Protein AF-A0A6L5X6P2-F1 (afdb_monomer_lite)

Structure (mmCIF, N/CA/C/O backbone):
data_AF-A0A6L5X6P2-F1
#
_entry.id   AF-A0A6L5X6P2-F1
#
loop_
_atom_site.group_PDB
_atom_site.id
_atom_site.type_symbol
_atom_site.label_atom_id
_atom_site.label_alt_id
_atom_site.label_comp_id
_atom_site.label_asym_id
_atom_site.label_entity_id
_atom_site.label_seq_id
_atom_site.pdbx_PDB_ins_code
_atom_site.Cartn_x
_atom_site.Cartn_y
_atom_site.Cartn_z
_atom_site.occupancy
_atom_site.B_iso_or_equiv
_atom_site.auth_seq_id
_atom_site.auth_comp_id
_atom_site.auth_asym_id
_atom_site.auth_atom_id
_atom_site.pdbx_PDB_model_num
ATOM 1 N N . MET A 1 1 ? -5.718 15.709 -9.266 1.00 40.75 1 MET A N 1
ATOM 2 C CA . MET A 1 1 ? -6.057 15.711 -7.828 1.00 40.75 1 MET A CA 1
ATOM 3 C C . MET A 1 1 ? -7.565 15.500 -7.719 1.00 40.75 1 MET A C 1
ATOM 5 O O . MET A 1 1 ? -8.268 16.476 -7.553 1.00 40.75 1 MET A O 1
ATOM 9 N N . LEU A 1 2 ? -8.085 14.293 -8.010 1.00 36.75 2 LEU A N 1
ATOM 10 C CA . LEU A 1 2 ? -9.517 14.155 -8.355 1.00 36.75 2 LEU A CA 1
ATOM 11 C C . LEU A 1 2 ? -10.307 12.968 -7.771 1.00 36.75 2 LEU A C 1
ATOM 13 O O . LEU A 1 2 ? -11.489 12.902 -8.065 1.00 36.75 2 LEU A O 1
ATOM 17 N N . CYS A 1 3 ? -9.769 12.041 -6.964 1.00 41.69 3 CYS A N 1
ATOM 18 C CA . CYS A 1 3 ? -10.590 10.871 -6.561 1.00 41.69 3 CYS A CA 1
ATOM 19 C C . CYS A 1 3 ? -10.399 10.334 -5.130 1.00 41.69 3 CYS A C 1
ATOM 21 O O . CYS A 1 3 ? -10.786 9.202 -4.874 1.00 41.69 3 CYS A O 1
ATOM 23 N N . LEU A 1 4 ? -9.837 11.102 -4.191 1.00 51.84 4 LEU A N 1
ATOM 24 C CA . LEU A 1 4 ? -9.736 10.675 -2.780 1.00 51.84 4 LEU A CA 1
ATOM 25 C C . LEU A 1 4 ? -10.561 11.549 -1.821 1.00 51.84 4 LEU A C 1
ATOM 27 O O . LEU A 1 4 ? -10.319 11.533 -0.625 1.00 51.84 4 LEU A O 1
ATOM 31 N N . GLU A 1 5 ? -11.557 12.278 -2.331 1.00 52.66 5 GLU A N 1
ATOM 32 C CA . GLU A 1 5 ? -12.613 12.901 -1.506 1.00 52.66 5 GLU A CA 1
ATOM 33 C C . GLU A 1 5 ? -13.723 11.901 -1.132 1.00 52.66 5 GLU A C 1
ATOM 35 O O . GLU A 1 5 ? -14.801 12.278 -0.687 1.00 52.66 5 GLU A O 1
ATOM 40 N N . ALA A 1 6 ? -13.484 10.602 -1.322 1.00 57.91 6 ALA A N 1
ATOM 41 C CA . ALA A 1 6 ? -14.253 9.601 -0.609 1.00 57.91 6 ALA A CA 1
ATOM 42 C C . ALA A 1 6 ? -13.796 9.683 0.851 1.00 57.91 6 ALA A C 1
ATOM 44 O O . ALA A 1 6 ? -12.661 9.305 1.143 1.00 57.91 6 ALA A O 1
ATOM 45 N N . ASP A 1 7 ? -14.654 10.191 1.738 1.00 66.81 7 ASP A N 1
ATOM 46 C CA . ASP A 1 7 ? -14.457 10.249 3.196 1.00 66.81 7 ASP A CA 1
ATOM 47 C C . ASP A 1 7 ? -14.481 8.828 3.801 1.00 66.81 7 ASP A C 1
ATOM 49 O O . ASP A 1 7 ? -15.298 8.460 4.641 1.00 66.81 7 ASP A O 1
ATOM 53 N N . CYS A 1 8 ? -13.623 7.962 3.265 1.00 72.69 8 CYS A N 1
ATOM 54 C CA . CYS A 1 8 ? -13.472 6.576 3.634 1.00 72.69 8 CYS A CA 1
ATOM 55 C C . CYS A 1 8 ? -12.128 6.445 4.350 1.00 72.69 8 CYS A C 1
ATOM 57 O O . CYS A 1 8 ? -11.075 6.496 3.705 1.00 72.69 8 CYS A O 1
ATOM 59 N N . PRO A 1 9 ? -12.130 6.239 5.678 1.00 80.56 9 PRO A N 1
ATOM 60 C CA . PRO A 1 9 ? -10.900 6.141 6.456 1.00 80.56 9 PRO A CA 1
ATOM 61 C C . PRO A 1 9 ? -10.111 4.855 6.165 1.00 80.56 9 PRO A C 1
ATOM 63 O O . PRO A 1 9 ? -9.016 4.684 6.702 1.00 80.56 9 PRO A O 1
ATOM 66 N N . TYR A 1 10 ? -10.658 3.956 5.342 1.00 83.69 10 TYR A N 1
ATOM 67 C CA . TYR A 1 10 ? -10.103 2.654 5.007 1.00 83.69 10 TYR A CA 1
ATOM 68 C C . TYR A 1 10 ? -9.927 2.496 3.495 1.00 83.69 10 TYR A C 1
ATOM 70 O O . TYR A 1 10 ? -10.860 2.727 2.724 1.00 83.69 10 TYR A O 1
ATOM 78 N N . GLN A 1 11 ? -8.751 2.036 3.071 1.00 85.38 11 GLN A N 1
ATOM 79 C CA . GLN A 1 11 ? -8.472 1.733 1.668 1.00 85.38 11 GLN A CA 1
ATOM 80 C C . GLN A 1 11 ? -7.718 0.418 1.527 1.00 85.38 11 GLN A C 1
ATOM 82 O O . GLN A 1 11 ? -6.836 0.105 2.329 1.00 85.38 11 GLN A O 1
ATOM 87 N N . ASN A 1 12 ? -8.024 -0.320 0.464 1.00 88.81 12 ASN A N 1
ATOM 88 C CA . ASN A 1 12 ? -7.178 -1.419 0.024 1.00 88.81 12 ASN A CA 1
ATOM 89 C C . ASN A 1 12 ? -6.141 -0.888 -0.956 1.00 88.81 12 ASN A C 1
ATOM 91 O O . ASN A 1 12 ? -6.453 -0.035 -1.789 1.00 88.81 12 ASN A O 1
ATOM 95 N N . ALA A 1 13 ? -4.936 -1.433 -0.886 1.00 89.88 13 ALA A N 1
ATOM 96 C CA . ALA A 1 13 ? -3.873 -1.162 -1.828 1.00 89.88 13 ALA A CA 1
ATOM 97 C C . ALA A 1 13 ? -3.258 -2.464 -2.337 1.00 89.88 13 ALA A C 1
ATOM 99 O O . ALA A 1 13 ? -3.069 -3.422 -1.582 1.00 89.88 13 ALA A O 1
ATOM 100 N N . ASP A 1 14 ? -2.960 -2.475 -3.627 1.00 90.81 14 ASP A N 1
ATOM 101 C CA . ASP A 1 14 ? -2.197 -3.525 -4.287 1.00 90.81 14 ASP A CA 1
ATOM 102 C C . ASP A 1 14 ? -1.302 -2.896 -5.353 1.00 90.81 14 ASP A C 1
ATOM 104 O O . ASP A 1 14 ? -1.627 -1.851 -5.934 1.00 90.81 14 ASP A O 1
ATOM 108 N N . GLU A 1 15 ? -0.182 -3.545 -5.636 1.00 89.06 15 GLU A N 1
ATOM 109 C CA . GLU A 1 15 ? 0.732 -3.128 -6.679 1.00 89.06 15 GLU A CA 1
ATOM 110 C C . GLU A 1 15 ? 1.101 -4.284 -7.597 1.00 89.06 15 GLU A C 1
ATOM 112 O O . GLU A 1 15 ? 1.424 -5.403 -7.195 1.00 89.06 15 GLU A O 1
ATOM 117 N N . THR A 1 16 ? 1.108 -3.987 -8.889 1.00 89.75 16 THR A N 1
ATOM 118 C CA . THR A 1 16 ? 1.553 -4.929 -9.909 1.00 89.75 16 THR A CA 1
ATOM 119 C C . THR A 1 16 ? 2.502 -4.236 -10.863 1.00 89.75 16 THR A C 1
ATOM 121 O O . THR A 1 16 ? 2.426 -3.025 -11.068 1.00 89.75 16 THR A O 1
ATOM 124 N N . PHE A 1 17 ? 3.432 -4.987 -11.446 1.00 90.56 17 PHE A N 1
ATOM 125 C CA . PHE A 1 17 ? 4.349 -4.430 -12.429 1.00 90.56 17 PHE A CA 1
ATOM 126 C C . PHE A 1 17 ? 3.940 -4.831 -13.840 1.00 90.56 17 PHE A C 1
ATOM 128 O O . PHE A 1 17 ? 3.554 -5.967 -14.108 1.00 90.56 17 PHE A O 1
ATOM 135 N N . LEU A 1 18 ? 4.122 -3.901 -14.766 1.00 88.81 18 LEU A N 1
ATOM 136 C CA . LEU A 1 18 ? 4.014 -4.129 -16.197 1.00 88.81 18 LEU A CA 1
ATOM 137 C C . LEU A 1 18 ? 5.310 -3.705 -16.889 1.00 88.81 18 LEU A C 1
ATOM 139 O O . LEU A 1 18 ? 6.124 -2.952 -16.349 1.00 88.81 18 LEU A O 1
ATOM 143 N N . ARG A 1 19 ? 5.548 -4.249 -18.081 1.00 87.44 19 ARG A N 1
ATOM 144 C CA . ARG A 1 19 ? 6.691 -3.871 -18.916 1.00 87.44 19 ARG A CA 1
ATOM 145 C C . ARG A 1 19 ? 6.199 -2.906 -19.980 1.00 87.44 19 ARG A C 1
ATOM 147 O O . ARG A 1 19 ? 5.400 -3.300 -20.823 1.00 87.44 19 ARG A O 1
ATOM 154 N N . VAL A 1 20 ? 6.680 -1.668 -19.937 1.00 83.31 20 VAL A N 1
ATOM 155 C CA . VAL A 1 20 ? 6.287 -0.636 -20.905 1.00 83.31 20 VAL A CA 1
ATOM 156 C C . VAL A 1 20 ? 7.237 -0.656 -22.095 1.00 83.31 20 VAL A C 1
ATOM 158 O O . VAL A 1 20 ? 8.455 -0.803 -21.946 1.00 83.31 20 VAL A O 1
ATOM 161 N N . VAL A 1 21 ? 6.676 -0.495 -23.289 1.00 84.31 21 VAL A N 1
ATOM 162 C CA . VAL A 1 21 ? 7.418 -0.262 -24.529 1.00 84.31 21 VAL A CA 1
ATOM 163 C C . VAL A 1 21 ? 7.074 1.143 -25.011 1.00 84.31 21 VAL A C 1
ATOM 165 O O . VAL A 1 21 ? 5.900 1.471 -25.120 1.00 84.31 21 VAL A O 1
ATOM 168 N N . GLY A 1 22 ? 8.088 1.959 -25.306 1.00 71.19 22 GLY A N 1
ATOM 169 C CA . GLY A 1 22 ? 7.885 3.262 -25.949 1.00 71.19 22 GLY A CA 1
ATOM 170 C C . GLY A 1 22 ? 7.635 4.446 -25.015 1.00 71.19 22 GLY A C 1
ATOM 171 O O . GLY A 1 22 ? 7.169 5.474 -25.487 1.00 71.19 22 GLY A O 1
ATOM 172 N N . GLU A 1 23 ? 7.953 4.341 -23.721 1.00 76.56 23 GLU A N 1
ATOM 173 C CA . GLU A 1 23 ? 7.923 5.518 -22.849 1.00 76.56 23 GLU A CA 1
ATOM 174 C C . GLU A 1 23 ? 9.124 6.429 -23.126 1.00 76.56 23 GLU A C 1
ATOM 176 O O . GLU A 1 23 ? 10.272 5.975 -23.182 1.00 76.56 23 GLU A O 1
ATOM 181 N N . GLU A 1 24 ? 8.844 7.713 -23.336 1.00 69.56 24 GLU A N 1
ATOM 182 C CA . GLU A 1 24 ? 9.825 8.712 -23.747 1.00 69.56 24 GLU A CA 1
ATOM 183 C C . GLU A 1 24 ? 10.954 8.823 -22.705 1.00 69.56 24 GLU A C 1
ATOM 185 O O . GLU A 1 24 ? 10.718 9.002 -21.512 1.00 69.56 24 GLU A O 1
ATOM 190 N N . GLY A 1 25 ? 12.204 8.633 -23.138 1.00 68.75 25 GLY A N 1
ATOM 191 C CA . GLY A 1 25 ? 13.371 8.633 -22.244 1.00 68.75 25 GLY A CA 1
ATOM 192 C C . GLY A 1 25 ? 13.634 7.327 -21.474 1.00 68.75 25 GLY A C 1
ATOM 193 O O . GLY A 1 25 ? 14.596 7.265 -20.706 1.00 68.75 25 GLY A O 1
ATOM 194 N N . SER A 1 26 ? 12.855 6.259 -21.692 1.00 69.19 26 SER A N 1
ATOM 195 C CA . SER A 1 26 ? 13.055 4.950 -21.049 1.00 69.19 26 SER A CA 1
ATOM 196 C C . SER A 1 26 ? 13.458 3.853 -22.040 1.00 69.19 26 SER A C 1
ATOM 198 O O . SER A 1 26 ? 13.036 3.818 -23.194 1.00 69.19 26 SER A O 1
ATOM 200 N N . ARG A 1 27 ? 14.281 2.896 -21.579 1.00 73.25 27 ARG A N 1
ATOM 201 C CA . ARG A 1 27 ? 14.624 1.708 -22.380 1.00 73.25 27 ARG A CA 1
ATOM 202 C C . ARG A 1 27 ? 13.377 0.835 -22.602 1.00 73.25 27 ARG A C 1
ATOM 204 O O . ARG A 1 27 ? 12.627 0.627 -21.644 1.00 73.25 27 ARG A O 1
ATOM 211 N N . PRO A 1 28 ? 13.185 0.259 -23.804 1.00 77.25 28 PRO A N 1
ATOM 212 C CA . PRO A 1 28 ? 12.092 -0.674 -24.065 1.00 77.25 28 PRO A CA 1
ATOM 213 C C . PRO A 1 28 ? 12.083 -1.840 -23.067 1.00 77.25 28 PRO A C 1
ATOM 215 O O . PRO A 1 28 ? 13.126 -2.429 -22.780 1.00 77.25 28 PRO A O 1
ATOM 218 N N . GLY A 1 29 ? 10.909 -2.178 -22.531 1.00 78.38 29 GLY A N 1
ATOM 219 C CA . GLY A 1 29 ? 10.737 -3.295 -21.598 1.00 78.38 29 GLY A CA 1
ATOM 220 C C . GLY A 1 29 ? 11.106 -2.984 -20.144 1.00 78.38 29 GLY A C 1
ATOM 221 O O . GLY A 1 29 ? 11.202 -3.915 -19.332 1.00 78.38 29 GLY A O 1
ATOM 222 N N . ARG A 1 30 ? 11.309 -1.703 -19.800 1.00 84.00 30 ARG A N 1
ATOM 223 C CA . ARG A 1 30 ? 11.484 -1.254 -18.412 1.00 84.00 30 ARG A CA 1
ATOM 224 C C . ARG A 1 30 ? 10.243 -1.602 -17.584 1.00 84.00 30 ARG A C 1
ATOM 226 O O . ARG A 1 30 ? 9.114 -1.518 -18.063 1.00 84.00 30 ARG A O 1
ATOM 233 N N . LYS A 1 31 ? 10.472 -2.010 -16.331 1.00 86.19 31 LYS A N 1
ATOM 234 C CA . LYS A 1 31 ? 9.400 -2.251 -15.362 1.00 86.19 31 LYS A CA 1
ATOM 235 C C . LYS A 1 31 ? 8.819 -0.922 -14.894 1.00 86.19 31 LYS A C 1
ATOM 237 O O . LYS A 1 31 ? 9.570 -0.068 -14.427 1.00 86.19 31 LYS A O 1
ATOM 242 N N . TYR A 1 32 ? 7.506 -0.824 -14.972 1.00 88.69 32 TYR A N 1
ATOM 243 C CA . TYR A 1 32 ? 6.699 0.206 -14.339 1.00 88.69 32 TYR A CA 1
ATOM 244 C C . TYR A 1 32 ? 5.714 -0.466 -13.403 1.00 88.69 32 TYR A C 1
ATOM 246 O O . TYR A 1 32 ? 5.358 -1.628 -13.600 1.00 88.69 32 TYR A O 1
ATOM 254 N N . TYR A 1 33 ? 5.305 0.259 -12.378 1.00 90.12 33 TYR A N 1
ATOM 255 C CA . TYR A 1 33 ? 4.397 -0.231 -11.359 1.00 90.12 33 TYR A CA 1
ATOM 256 C C . TYR A 1 33 ? 3.066 0.482 -11.506 1.00 90.12 33 TYR A C 1
ATOM 258 O O . TYR A 1 33 ? 3.021 1.696 -11.702 1.00 90.12 33 TYR A O 1
ATOM 266 N N . VAL A 1 34 ? 1.992 -0.290 -11.438 1.00 90.56 34 VAL A N 1
ATOM 267 C CA . VAL A 1 34 ? 0.635 0.212 -11.301 1.00 90.56 34 VAL A CA 1
ATOM 268 C C . VAL A 1 34 ? 0.234 -0.007 -9.858 1.00 90.56 34 VAL A C 1
ATOM 270 O O . VAL A 1 34 ? 0.207 -1.138 -9.379 1.00 90.56 34 VAL A O 1
ATOM 273 N N . TRP A 1 35 ? -0.055 1.097 -9.192 1.00 89.31 35 TRP A N 1
ATOM 274 C CA . TRP A 1 35 ? -0.605 1.155 -7.855 1.00 89.31 35 TRP A CA 1
ATOM 275 C C . TRP A 1 35 ? -2.118 1.247 -7.971 1.00 89.31 35 TRP A C 1
ATOM 277 O O . TRP A 1 35 ? -2.637 2.152 -8.633 1.00 89.31 35 TRP A O 1
ATOM 287 N N . VAL A 1 36 ? -2.817 0.312 -7.347 1.00 89.06 36 VAL A N 1
ATOM 288 C CA . VAL A 1 36 ? -4.274 0.276 -7.315 1.00 89.06 36 VAL A CA 1
ATOM 289 C C . VAL A 1 36 ? -4.713 0.540 -5.890 1.00 89.06 36 VAL A C 1
ATOM 291 O O . VAL A 1 36 ? -4.348 -0.195 -4.978 1.00 89.06 36 VAL A O 1
ATOM 294 N N . PHE A 1 37 ? -5.517 1.580 -5.715 1.00 87.00 37 PHE A N 1
ATOM 295 C CA . PHE A 1 37 ? -6.165 1.896 -4.453 1.00 87.00 37 PHE A CA 1
ATOM 296 C C . PHE A 1 37 ? -7.665 1.746 -4.638 1.00 87.00 37 PHE A C 1
A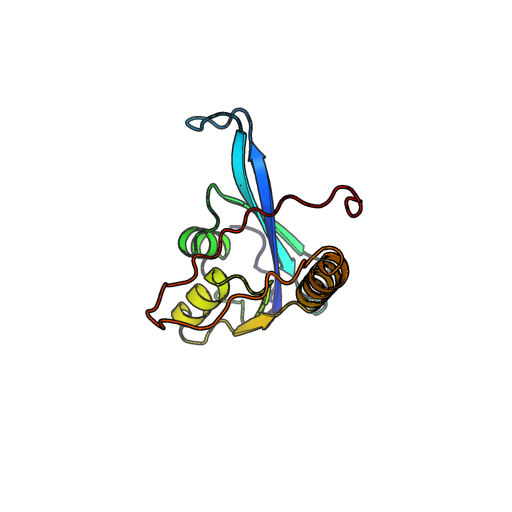TOM 298 O O . PHE A 1 37 ? -8.235 2.377 -5.529 1.00 87.00 37 PHE A O 1
ATOM 305 N N . SER A 1 38 ? -8.314 0.926 -3.820 1.00 86.00 38 SER A N 1
ATOM 306 C CA . SER A 1 38 ? -9.773 0.864 -3.788 1.00 86.00 38 SER A CA 1
ATOM 307 C C . SER A 1 38 ? -10.283 1.443 -2.481 1.00 86.00 38 SER A C 1
ATOM 309 O O . SER A 1 38 ? -9.719 1.190 -1.412 1.00 86.00 38 SER A O 1
ATOM 311 N N . ALA A 1 39 ? -11.387 2.179 -2.557 1.00 80.12 39 ALA A N 1
ATOM 312 C CA . ALA A 1 39 ? -12.144 2.513 -1.364 1.00 80.12 39 ALA A CA 1
ATOM 313 C C . ALA A 1 39 ? -12.595 1.231 -0.645 1.00 80.12 39 ALA A C 1
ATOM 315 O O . ALA A 1 39 ? -12.768 0.175 -1.266 1.00 80.12 39 ALA A O 1
ATOM 316 N N . GLY A 1 40 ? -12.748 1.327 0.674 1.00 73.00 40 GLY A N 1
ATOM 317 C CA . GLY A 1 40 ? -13.298 0.250 1.480 1.00 73.00 40 GLY A CA 1
ATOM 318 C C . GLY A 1 40 ? -14.725 -0.116 1.108 1.00 73.00 40 GLY A C 1
ATOM 319 O O . GLY A 1 40 ? -15.483 0.710 0.613 1.00 73.00 40 GLY A O 1
ATOM 320 N N . GLU A 1 41 ? -15.123 -1.332 1.477 1.00 74.44 41 GLU A N 1
ATOM 321 C CA . GLU A 1 41 ? -16.525 -1.779 1.430 1.00 74.44 41 GLU A CA 1
ATOM 322 C C . GLU A 1 41 ? -17.447 -0.928 2.322 1.00 74.44 41 GLU A C 1
ATOM 324 O O . GLU A 1 41 ? -18.661 -0.951 2.165 1.00 74.44 41 GLU A O 1
ATOM 329 N N . LEU A 1 42 ? -16.859 -0.168 3.253 1.00 75.12 42 LEU A N 1
ATOM 330 C CA . LEU A 1 42 ? -17.551 0.759 4.146 1.00 75.12 42 LEU A CA 1
ATOM 331 C C . LEU A 1 42 ? -17.878 2.109 3.491 1.00 75.12 42 LEU A C 1
ATOM 333 O O . LEU A 1 42 ? -18.495 2.951 4.137 1.00 75.12 42 LEU A O 1
ATOM 337 N N . LEU A 1 43 ? -17.437 2.353 2.252 1.00 79.62 43 LEU A N 1
ATOM 338 C CA . LEU A 1 43 ? -17.820 3.558 1.527 1.00 79.62 43 LEU A CA 1
ATOM 339 C C . LEU A 1 43 ? -19.306 3.484 1.157 1.00 79.62 43 LEU A C 1
ATOM 341 O O . LEU A 1 43 ? -19.728 2.606 0.405 1.00 79.62 43 LEU A O 1
ATOM 345 N N . GLU A 1 44 ? -20.088 4.449 1.632 1.00 76.19 44 GLU A N 1
ATOM 346 C CA . GLU A 1 44 ? -21.459 4.634 1.170 1.00 76.19 44 GLU A CA 1
ATOM 347 C C . GLU A 1 44 ? -21.450 5.194 -0.261 1.00 76.19 44 GLU A C 1
ATOM 349 O O . GLU A 1 44 ? -20.955 6.292 -0.516 1.00 76.19 44 GLU A O 1
ATOM 354 N N . GLY A 1 45 ? -21.990 4.431 -1.214 1.00 78.31 45 GLY A N 1
ATOM 355 C CA . GLY A 1 45 ? -22.134 4.854 -2.607 1.00 78.31 45 GLY A CA 1
ATOM 356 C C . GLY A 1 45 ? -21.382 3.971 -3.597 1.00 78.31 45 GLY A C 1
ATOM 357 O O . GLY A 1 45 ? -21.330 2.749 -3.461 1.00 78.31 45 GLY A O 1
ATOM 358 N N . HIS A 1 46 ? -20.866 4.586 -4.662 1.00 80.31 46 HIS A N 1
ATOM 359 C CA . HIS A 1 46 ? -20.195 3.852 -5.730 1.00 80.31 46 HIS A CA 1
ATOM 360 C C . HIS A 1 46 ? -18.755 3.494 -5.344 1.00 80.31 46 HIS A C 1
ATOM 362 O O . HIS A 1 46 ? -18.033 4.356 -4.839 1.00 80.31 46 HIS A O 1
ATOM 368 N N . PRO A 1 47 ? -18.302 2.258 -5.627 1.00 79.06 47 PRO A N 1
ATOM 369 C CA . PRO A 1 47 ? -16.922 1.875 -5.381 1.00 79.06 47 PRO A CA 1
ATOM 370 C C . PRO A 1 47 ? -15.985 2.737 -6.229 1.00 79.06 47 PRO A C 1
ATOM 372 O O . PRO A 1 47 ? -16.152 2.854 -7.445 1.00 79.06 47 PRO A O 1
ATOM 375 N N . VAL A 1 48 ? -14.979 3.321 -5.581 1.00 81.06 48 VAL A N 1
ATOM 376 C CA . VAL A 1 48 ? -13.946 4.123 -6.241 1.00 81.06 48 VAL A CA 1
ATOM 377 C C . VAL A 1 48 ? -12.665 3.307 -6.316 1.00 81.06 48 VAL A C 1
ATOM 379 O O . VAL A 1 48 ? -12.191 2.787 -5.305 1.00 81.06 48 VAL A O 1
ATOM 382 N N . ILE A 1 49 ? -12.101 3.211 -7.519 1.00 85.06 49 ILE A N 1
ATOM 383 C CA . ILE A 1 49 ? -10.808 2.577 -7.772 1.00 85.06 49 ILE A CA 1
ATOM 384 C C . ILE A 1 49 ? -9.906 3.607 -8.442 1.00 85.06 49 ILE A C 1
ATOM 386 O O . ILE A 1 49 ? -10.240 4.160 -9.489 1.00 85.06 49 ILE A O 1
ATOM 390 N N . VAL A 1 50 ? -8.756 3.857 -7.830 1.00 84.12 50 VAL A N 1
ATOM 391 C CA . VAL A 1 50 ? -7.738 4.775 -8.326 1.00 84.12 50 VAL A CA 1
ATOM 392 C C . VAL A 1 50 ? -6.535 3.961 -8.763 1.00 84.12 50 VAL A C 1
ATOM 394 O O . VAL A 1 50 ? -5.842 3.363 -7.945 1.00 84.12 50 VAL A O 1
ATOM 397 N N . CYS A 1 51 ? -6.271 3.980 -10.064 1.00 86.56 51 CYS A N 1
ATOM 398 C CA . CYS A 1 51 ? -5.078 3.383 -10.644 1.00 86.56 51 CYS A CA 1
ATOM 399 C C . CYS A 1 51 ? -4.071 4.488 -10.949 1.00 86.56 51 CYS A C 1
ATOM 401 O O . CYS A 1 51 ? -4.372 5.430 -11.687 1.00 86.56 51 CYS A O 1
ATOM 403 N N . ARG A 1 52 ? -2.868 4.369 -10.399 1.00 86.56 52 ARG A N 1
ATOM 404 C CA . ARG A 1 52 ? -1.753 5.272 -10.685 1.00 86.56 52 ARG A CA 1
ATOM 405 C C . ARG A 1 52 ? -0.580 4.476 -11.212 1.00 86.56 52 ARG A C 1
ATOM 407 O O . ARG A 1 52 ? -0.347 3.359 -10.771 1.00 86.56 52 ARG A O 1
ATOM 414 N N . TYR A 1 53 ? 0.164 5.048 -12.145 1.00 86.94 53 TYR A N 1
ATOM 415 C CA . TYR A 1 53 ? 1.345 4.409 -12.707 1.00 86.94 53 TYR A CA 1
ATOM 416 C C . TYR A 1 53 ? 2.600 5.172 -12.281 1.00 86.94 53 TYR A C 1
ATOM 418 O O . TYR A 1 53 ? 2.595 6.401 -12.209 1.00 86.94 53 TYR A O 1
ATOM 426 N N . GLY A 1 54 ? 3.670 4.441 -11.978 1.00 85.00 54 GLY A N 1
ATOM 427 C CA . GLY A 1 54 ? 4.929 5.004 -11.508 1.00 85.00 54 GLY A CA 1
ATOM 428 C C . GLY A 1 54 ? 6.145 4.220 -12.010 1.00 85.00 54 GLY A C 1
ATOM 429 O O . GLY A 1 54 ? 6.060 3.013 -12.259 1.00 85.00 54 GLY A O 1
ATOM 430 N N . PRO A 1 55 ? 7.306 4.878 -12.163 1.00 85.25 55 PRO A N 1
ATOM 431 C CA . PRO A 1 55 ? 8.525 4.242 -12.664 1.00 85.25 55 PRO A CA 1
ATOM 432 C C . PRO A 1 55 ? 9.233 3.367 -11.618 1.00 85.25 55 PRO A C 1
ATOM 434 O O . PRO A 1 55 ? 10.196 2.669 -11.952 1.00 85.25 55 PRO A O 1
ATOM 437 N N . SER A 1 56 ? 8.817 3.421 -10.350 1.00 84.50 56 SER A N 1
ATOM 438 C CA . SER A 1 56 ? 9.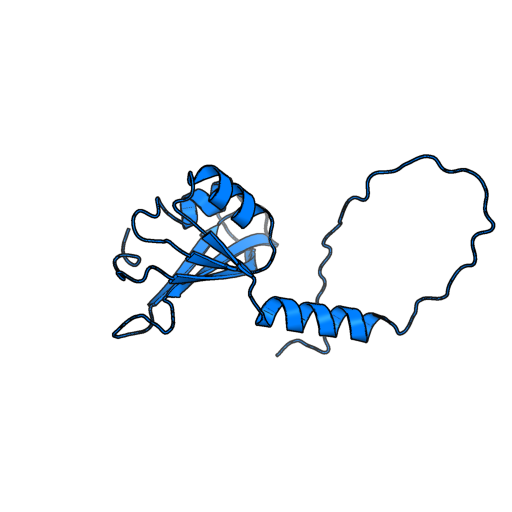457 2.703 -9.250 1.00 84.50 56 SER A CA 1
ATOM 439 C C . SER A 1 56 ? 8.442 2.227 -8.208 1.00 84.50 56 SER A C 1
ATOM 441 O O . SER A 1 56 ? 7.340 2.748 -8.096 1.00 84.50 56 SER A O 1
ATOM 443 N N . ARG A 1 57 ? 8.859 1.228 -7.426 1.00 87.00 57 ARG A N 1
ATOM 444 C CA . ARG A 1 57 ? 8.147 0.722 -6.242 1.00 87.00 57 ARG A CA 1
ATOM 445 C C . ARG A 1 57 ? 8.697 1.307 -4.935 1.00 87.00 57 ARG A C 1
ATOM 447 O O . ARG A 1 57 ? 8.609 0.664 -3.893 1.00 87.00 57 ARG A O 1
ATOM 454 N N . SER A 1 58 ? 9.410 2.435 -4.991 1.00 86.69 58 SER A N 1
ATOM 455 C CA . SER A 1 58 ? 10.069 2.993 -3.804 1.00 86.69 58 SER A CA 1
ATOM 456 C C . SER A 1 58 ? 9.044 3.595 -2.842 1.00 86.69 58 SER A C 1
ATOM 458 O O . SER A 1 58 ? 7.967 4.015 -3.258 1.00 86.69 58 SER A O 1
ATOM 460 N N . ALA A 1 59 ? 9.404 3.689 -1.558 1.00 84.44 59 ALA A N 1
ATOM 461 C CA . ALA A 1 59 ? 8.586 4.396 -0.572 1.00 84.44 59 ALA A CA 1
ATOM 462 C C . ALA A 1 59 ? 8.339 5.859 -0.982 1.00 84.44 59 ALA A C 1
ATOM 464 O O . ALA A 1 59 ? 7.260 6.383 -0.760 1.00 84.44 59 ALA A O 1
ATOM 465 N N . GLU A 1 60 ? 9.302 6.501 -1.648 1.00 84.12 60 GLU A N 1
ATOM 466 C CA . GLU A 1 60 ? 9.140 7.849 -2.203 1.00 84.12 60 GLU A CA 1
ATOM 467 C C . GLU A 1 60 ? 8.038 7.918 -3.256 1.00 84.12 60 GLU A C 1
ATOM 469 O O . GLU A 1 60 ? 7.141 8.748 -3.138 1.00 84.12 60 GLU A O 1
ATOM 474 N N . ASN A 1 61 ? 8.032 6.993 -4.219 1.00 83.94 61 ASN A N 1
ATOM 475 C CA . ASN A 1 61 ? 6.968 6.965 -5.212 1.00 83.94 61 ASN A CA 1
ATOM 476 C C . ASN A 1 61 ? 5.612 6.642 -4.574 1.00 83.94 61 ASN A C 1
ATOM 478 O O . ASN A 1 61 ? 4.612 7.248 -4.948 1.00 83.94 61 ASN A O 1
ATOM 482 N N . LEU A 1 62 ? 5.582 5.755 -3.573 1.00 83.50 62 LEU A N 1
ATOM 483 C CA . LEU A 1 62 ? 4.373 5.467 -2.804 1.00 83.50 62 LEU A CA 1
ATOM 484 C C . LEU A 1 62 ? 3.839 6.722 -2.092 1.00 83.50 62 LEU A C 1
ATOM 486 O O . LEU A 1 62 ? 2.638 6.969 -2.147 1.00 83.50 62 LEU A O 1
ATOM 490 N N . ARG A 1 63 ? 4.698 7.556 -1.488 1.00 82.50 63 ARG A N 1
ATOM 491 C CA . ARG A 1 63 ? 4.281 8.837 -0.876 1.00 82.50 63 ARG A CA 1
ATOM 492 C C . ARG A 1 63 ? 3.623 9.765 -1.890 1.00 82.50 63 ARG A C 1
ATOM 494 O O . ARG A 1 63 ? 2.577 10.342 -1.602 1.00 82.50 63 ARG A O 1
ATOM 501 N N . GLU A 1 64 ? 4.216 9.893 -3.073 1.00 82.50 64 GLU A N 1
ATOM 502 C CA . GLU A 1 64 ? 3.646 10.696 -4.158 1.00 82.50 64 GLU A CA 1
ATOM 503 C C . GLU A 1 64 ? 2.295 10.140 -4.623 1.00 82.50 64 GLU A C 1
ATOM 505 O O . GLU A 1 64 ? 1.353 10.904 -4.844 1.00 82.50 64 GLU A O 1
ATOM 510 N N . GLN A 1 65 ? 2.176 8.812 -4.741 1.00 78.31 65 GLN A N 1
ATOM 511 C CA . GLN A 1 65 ? 0.934 8.164 -5.167 1.00 78.31 65 GLN A CA 1
ATOM 512 C C . GLN A 1 65 ? -0.183 8.300 -4.130 1.00 78.31 65 GLN A C 1
ATOM 514 O O . GLN A 1 65 ? -1.341 8.501 -4.507 1.00 78.31 65 GLN A O 1
ATOM 519 N N . LEU A 1 66 ? 0.169 8.220 -2.847 1.00 75.38 66 LEU A N 1
ATOM 520 C CA . LEU A 1 66 ? -0.754 8.399 -1.732 1.00 75.38 66 LEU A CA 1
ATOM 521 C C . LEU A 1 66 ? -1.160 9.863 -1.536 1.00 75.38 66 LEU A C 1
ATOM 523 O O . LEU A 1 66 ? -2.200 10.098 -0.941 1.00 75.38 66 LEU A O 1
ATOM 527 N N . GLY A 1 67 ? -0.397 10.826 -2.068 1.00 66.81 67 GLY A N 1
ATOM 528 C CA . GLY A 1 67 ? -0.780 12.236 -2.169 1.00 66.81 67 GLY A CA 1
ATOM 529 C C . GLY A 1 67 ? -1.368 12.800 -0.876 1.00 66.81 67 GLY A C 1
ATOM 530 O O . GLY A 1 67 ? -2.575 12.966 -0.812 1.00 66.81 67 GLY A O 1
ATOM 531 N N . ILE A 1 68 ? -0.510 13.052 0.123 1.00 55.19 68 ILE A N 1
ATOM 532 C CA . ILE A 1 68 ? -0.799 13.645 1.450 1.00 55.19 68 ILE A CA 1
ATOM 533 C C . ILE A 1 68 ? -2.223 13.344 1.939 1.00 55.19 68 ILE A C 1
ATOM 535 O O . ILE A 1 68 ? -3.184 14.085 1.752 1.00 55.19 68 ILE A O 1
ATOM 539 N N . LEU A 1 69 ? -2.306 12.179 2.563 1.00 57.69 69 LEU A N 1
ATOM 540 C CA . LEU A 1 69 ? -3.500 11.549 3.077 1.00 57.69 69 LEU A CA 1
ATOM 541 C C . LEU A 1 69 ? -4.015 12.250 4.337 1.00 57.69 69 LEU A C 1
ATOM 543 O O . LEU A 1 69 ? -3.824 11.758 5.448 1.00 57.69 69 LEU A O 1
ATOM 547 N N . ASP A 1 70 ? -4.699 13.376 4.184 1.00 59.81 70 ASP A N 1
ATOM 548 C CA . ASP A 1 70 ? -5.378 13.989 5.332 1.00 59.81 70 ASP A CA 1
ATOM 549 C C . ASP A 1 70 ? -6.560 13.124 5.828 1.00 59.81 70 ASP A C 1
ATOM 551 O O . ASP A 1 70 ? -6.934 13.193 6.998 1.00 59.81 70 ASP A O 1
ATOM 555 N N . TYR A 1 71 ? -7.098 12.252 4.964 1.00 65.25 71 TYR A N 1
ATOM 556 C CA . TYR A 1 71 ? -8.306 11.456 5.223 1.00 65.25 71 TYR A CA 1
ATOM 557 C C . TYR A 1 71 ? -8.051 9.960 5.488 1.00 65.25 71 TYR A C 1
ATOM 559 O O . TYR A 1 71 ? -8.900 9.288 6.077 1.00 65.25 71 TYR A O 1
ATOM 567 N N . LEU A 1 72 ? -6.898 9.404 5.087 1.00 72.62 72 LEU A N 1
ATOM 568 C CA . LEU A 1 72 ? -6.645 7.966 5.242 1.00 72.62 72 LEU A CA 1
ATOM 569 C C . LEU A 1 72 ? -6.157 7.637 6.646 1.00 72.62 72 LEU A C 1
ATOM 571 O O . LEU A 1 72 ? -5.130 8.145 7.090 1.00 72.62 72 LEU A O 1
ATOM 575 N N . ARG A 1 73 ? -6.855 6.709 7.304 1.00 77.75 73 ARG A N 1
ATOM 576 C CA . ARG A 1 73 ? -6.482 6.208 8.632 1.00 77.75 73 ARG A CA 1
ATOM 577 C C . ARG A 1 73 ? -5.937 4.795 8.592 1.00 77.75 73 ARG A C 1
ATOM 579 O O . ARG A 1 73 ? -5.087 4.442 9.404 1.00 77.75 73 ARG A O 1
ATOM 586 N N . THR A 1 74 ? -6.432 3.954 7.690 1.00 87.62 74 THR A N 1
ATOM 587 C CA . THR A 1 74 ? -6.015 2.556 7.603 1.00 87.62 74 THR A CA 1
ATOM 588 C C . THR A 1 74 ? -5.868 2.112 6.160 1.00 87.62 74 THR A C 1
ATOM 590 O O . THR A 1 74 ? -6.785 2.264 5.357 1.00 87.62 74 THR A O 1
ATOM 593 N N . ILE A 1 75 ? -4.719 1.522 5.848 1.00 89.31 75 ILE A N 1
ATOM 594 C CA . ILE A 1 75 ? -4.444 0.905 4.555 1.00 89.31 75 ILE A CA 1
ATOM 595 C C . ILE A 1 75 ? -4.313 -0.604 4.732 1.00 89.31 75 ILE A C 1
ATOM 597 O O . ILE A 1 75 ? -3.578 -1.076 5.602 1.00 89.31 75 ILE A O 1
ATOM 601 N N . THR A 1 76 ? -5.054 -1.374 3.943 1.00 91.56 76 THR A N 1
ATOM 602 C CA . THR A 1 76 ? -4.864 -2.819 3.818 1.00 91.56 76 THR A CA 1
ATOM 603 C C . THR A 1 76 ? -4.028 -3.098 2.586 1.00 91.56 76 THR A C 1
ATOM 605 O O . THR A 1 76 ? -4.487 -2.884 1.470 1.00 91.56 76 THR A O 1
ATOM 608 N N . CYS A 1 77 ? -2.812 -3.589 2.781 1.00 91.44 77 CYS A N 1
ATOM 609 C CA . CYS A 1 77 ? -1.868 -3.866 1.702 1.00 91.44 77 CYS A CA 1
ATOM 610 C C . CYS A 1 77 ? -1.250 -5.256 1.859 1.00 91.44 77 CYS A C 1
ATOM 612 O O . CYS A 1 77 ? -1.529 -5.990 2.815 1.00 91.44 77 CYS A O 1
ATOM 614 N N . ASP A 1 78 ? -0.434 -5.666 0.894 1.00 87.00 78 ASP A N 1
ATOM 615 C CA . ASP A 1 78 ? 0.470 -6.785 1.125 1.00 87.00 78 ASP A CA 1
ATOM 616 C C . ASP A 1 78 ? 1.559 -6.406 2.159 1.00 87.00 78 ASP A C 1
ATOM 618 O O . ASP A 1 78 ? 1.641 -5.274 2.633 1.00 87.00 78 ASP A O 1
ATOM 622 N N . ALA A 1 79 ? 2.390 -7.367 2.563 1.00 86.25 79 ALA A N 1
ATOM 623 C CA . ALA A 1 79 ? 3.439 -7.127 3.559 1.00 86.25 79 ALA A CA 1
ATOM 624 C C . ALA A 1 79 ? 4.674 -6.412 2.963 1.00 86.25 79 ALA A C 1
ATOM 626 O O . ALA A 1 79 ? 5.812 -6.725 3.334 1.00 86.25 79 ALA A O 1
ATOM 627 N N . TYR A 1 80 ? 4.492 -5.512 1.991 1.00 88.50 80 TYR A N 1
ATOM 628 C CA . TYR A 1 80 ? 5.596 -4.790 1.381 1.00 88.50 80 TYR A CA 1
ATOM 629 C C . TYR A 1 80 ? 6.104 -3.655 2.282 1.00 88.50 80 TYR A C 1
ATOM 631 O O . TYR A 1 80 ? 5.372 -2.762 2.700 1.00 88.50 80 TYR A O 1
ATOM 639 N N . ALA A 1 81 ? 7.417 -3.659 2.535 1.00 88.44 81 ALA A N 1
ATOM 640 C CA . ALA A 1 81 ? 8.068 -2.786 3.514 1.00 88.44 81 ALA A CA 1
ATOM 641 C C . ALA A 1 81 ? 7.890 -1.276 3.260 1.00 88.44 81 ALA A C 1
ATOM 643 O O . ALA A 1 81 ? 8.022 -0.486 4.192 1.00 88.44 81 ALA A O 1
ATOM 644 N N . ALA A 1 82 ? 7.594 -0.856 2.024 1.00 88.50 82 ALA A N 1
ATOM 645 C CA . ALA A 1 82 ? 7.364 0.555 1.722 1.00 88.50 82 ALA A CA 1
ATOM 646 C C . ALA A 1 82 ? 6.149 1.119 2.477 1.00 88.50 82 ALA A C 1
ATOM 648 O O . ALA A 1 82 ? 6.202 2.266 2.920 1.00 88.50 82 ALA A O 1
ATOM 649 N N . TYR A 1 83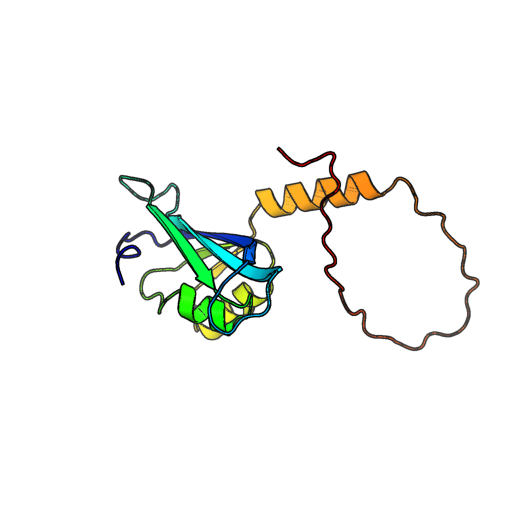 ? 5.099 0.314 2.674 1.00 88.12 83 TYR A N 1
ATOM 650 C CA . TYR A 1 83 ? 3.920 0.720 3.440 1.00 88.12 83 TYR A CA 1
ATOM 651 C C . TYR A 1 83 ? 4.263 0.967 4.912 1.00 88.12 83 TYR A C 1
ATOM 653 O O . TYR A 1 83 ? 3.874 1.995 5.462 1.00 88.12 83 TYR A O 1
ATOM 661 N N . ASP A 1 84 ? 5.076 0.099 5.523 1.00 89.06 84 ASP A N 1
ATOM 662 C CA . ASP A 1 84 ? 5.554 0.284 6.900 1.00 89.06 84 ASP A CA 1
ATOM 663 C C . ASP A 1 84 ? 6.413 1.544 7.051 1.00 89.06 84 ASP A C 1
ATOM 665 O O . ASP A 1 84 ? 6.322 2.247 8.060 1.00 89.06 84 ASP A O 1
ATOM 669 N N . THR A 1 85 ? 7.265 1.838 6.063 1.00 89.56 85 THR A N 1
ATOM 670 C CA . THR A 1 85 ? 8.060 3.073 6.046 1.00 89.56 85 THR A CA 1
ATOM 671 C C . THR A 1 85 ? 7.153 4.300 6.029 1.00 89.56 85 THR A C 1
ATOM 673 O O . THR A 1 85 ? 7.310 5.176 6.877 1.00 89.56 85 THR A O 1
ATOM 676 N N . VAL A 1 86 ? 6.171 4.335 5.125 1.00 86.56 86 VAL A N 1
ATOM 677 C CA . VAL A 1 86 ? 5.223 5.455 5.025 1.00 86.56 86 VAL A CA 1
ATOM 678 C C . VAL A 1 86 ? 4.378 5.591 6.295 1.00 86.56 86 VAL A C 1
ATOM 680 O O . VAL A 1 86 ? 4.160 6.702 6.771 1.00 86.56 86 VAL A O 1
ATOM 683 N N . ALA A 1 87 ? 3.949 4.481 6.896 1.00 87.38 87 ALA A N 1
ATOM 684 C CA . ALA A 1 87 ? 3.180 4.504 8.136 1.00 87.38 87 ALA A CA 1
ATOM 685 C C . ALA A 1 87 ? 3.979 5.086 9.309 1.00 87.38 87 ALA A C 1
ATOM 687 O O . ALA A 1 87 ? 3.464 5.925 10.049 1.00 87.38 87 ALA A O 1
ATOM 688 N N . LYS A 1 88 ? 5.258 4.714 9.449 1.00 87.94 88 LYS A N 1
ATOM 689 C CA . LYS A 1 88 ? 6.151 5.277 10.479 1.00 87.94 88 LYS A CA 1
ATOM 690 C C . LYS A 1 88 ? 6.368 6.777 10.304 1.00 87.94 88 LYS A C 1
ATOM 692 O O . LYS A 1 88 ? 6.422 7.505 11.288 1.00 87.94 88 LYS A O 1
ATOM 697 N N . GLU A 1 89 ? 6.476 7.236 9.064 1.00 86.75 89 GLU A N 1
ATOM 698 C CA . GLU A 1 89 ? 6.661 8.655 8.740 1.00 86.75 89 GLU A CA 1
ATOM 699 C C . GLU A 1 89 ? 5.381 9.479 8.894 1.00 86.75 89 GLU A C 1
ATOM 701 O O . GLU A 1 89 ? 5.443 10.699 9.013 1.00 86.75 89 GLU A O 1
ATOM 706 N N . SER A 1 90 ? 4.221 8.821 8.919 1.00 81.94 90 SER A N 1
ATOM 707 C CA . SER A 1 90 ? 2.922 9.476 9.071 1.00 81.94 90 SER A CA 1
ATOM 708 C C . SER A 1 90 ? 2.614 9.953 10.496 1.00 81.94 90 SER A C 1
ATOM 710 O O . SER A 1 90 ? 1.535 10.497 10.719 1.00 81.94 90 SER A O 1
ATOM 712 N N . ASP A 1 91 ? 3.523 9.743 11.455 1.00 82.50 91 ASP A N 1
ATOM 713 C CA . ASP A 1 91 ? 3.361 10.118 12.869 1.00 82.50 91 ASP A CA 1
ATOM 714 C C . ASP A 1 91 ? 2.051 9.579 13.485 1.00 82.50 91 ASP A C 1
ATOM 716 O O . ASP A 1 91 ? 1.301 10.269 14.171 1.00 82.50 91 ASP A O 1
ATOM 720 N N . GLY A 1 92 ? 1.722 8.324 13.157 1.00 81.50 92 GLY A N 1
ATOM 721 C CA . GLY A 1 92 ? 0.527 7.637 13.657 1.00 81.50 92 GLY A CA 1
ATOM 722 C C . GLY A 1 92 ? -0.783 7.989 12.945 1.00 81.50 92 GLY A C 1
ATOM 723 O O . GLY A 1 92 ? -1.828 7.465 13.331 1.00 81.50 92 GLY A O 1
ATOM 724 N N . LYS A 1 93 ? -0.756 8.824 11.897 1.00 82.25 93 LYS A N 1
ATOM 725 C CA . LYS A 1 93 ? -1.949 9.124 11.083 1.00 82.25 93 LYS A CA 1
ATOM 726 C C . LYS A 1 93 ? -2.415 7.920 10.265 1.00 82.25 93 LYS A C 1
ATOM 728 O O . LYS A 1 93 ? -3.617 7.729 10.103 1.00 82.25 93 LYS A O 1
ATOM 733 N N . ILE A 1 94 ? -1.475 7.108 9.780 1.00 86.69 94 ILE A N 1
ATOM 734 C CA . ILE A 1 94 ? -1.746 5.937 8.943 1.00 86.69 94 ILE A CA 1
ATOM 735 C C . ILE A 1 94 ? -1.424 4.665 9.724 1.00 86.69 94 ILE A C 1
ATOM 737 O O . ILE A 1 94 ? -0.308 4.467 10.205 1.00 86.69 94 ILE A O 1
ATOM 741 N N . SER A 1 95 ? -2.398 3.764 9.786 1.00 89.25 95 SER A N 1
ATOM 742 C CA . SER A 1 95 ? -2.239 2.396 10.267 1.00 89.25 95 SER A CA 1
ATOM 743 C C . SER A 1 95 ? -2.176 1.422 9.091 1.00 89.25 95 SER A C 1
ATOM 745 O O . SER A 1 95 ? -2.988 1.496 8.169 1.00 89.25 95 SER A O 1
ATOM 747 N N . VAL A 1 96 ? -1.219 0.496 9.116 1.00 91.44 96 VAL A N 1
ATOM 748 C CA . VAL A 1 96 ? -1.092 -0.562 8.105 1.00 91.44 96 VAL A CA 1
ATOM 749 C C . VAL A 1 96 ? -1.724 -1.842 8.630 1.00 91.44 96 VAL A C 1
ATOM 751 O O . VAL A 1 96 ? -1.485 -2.269 9.759 1.00 91.44 96 VAL A O 1
ATOM 754 N N . SER A 1 97 ? -2.524 -2.469 7.780 1.00 92.19 97 SER A N 1
ATOM 755 C CA . SER A 1 97 ? -3.152 -3.764 8.011 1.00 92.19 97 SER A CA 1
ATOM 756 C C . SER A 1 97 ? -2.765 -4.722 6.888 1.00 92.19 97 SER A C 1
ATOM 758 O O . SER A 1 97 ? -2.649 -4.338 5.727 1.00 92.19 97 SER A O 1
ATOM 760 N N . ASN A 1 98 ? -2.547 -5.988 7.232 1.00 92.31 98 ASN A N 1
ATOM 761 C CA . ASN A 1 98 ? -2.092 -6.983 6.266 1.00 92.31 98 ASN A CA 1
ATOM 762 C C . ASN A 1 98 ? -3.274 -7.634 5.541 1.00 92.31 98 ASN A C 1
ATOM 764 O O . ASN A 1 98 ? -4.227 -8.104 6.167 1.00 92.31 98 ASN A O 1
ATOM 768 N N . CYS A 1 99 ? -3.175 -7.741 4.219 1.00 91.81 99 CYS A N 1
ATOM 769 C CA . CYS A 1 99 ? -4.179 -8.378 3.378 1.00 91.81 99 CYS A CA 1
ATOM 770 C C . CYS A 1 99 ? -4.157 -9.909 3.533 1.00 91.81 99 CYS A C 1
ATOM 772 O O . CYS A 1 99 ? -3.196 -10.594 3.157 1.00 91.81 99 CYS A O 1
ATOM 774 N N . LEU A 1 100 ? -5.260 -10.479 4.031 1.00 91.69 100 LEU A N 1
ATOM 775 C CA . LEU A 1 100 ? -5.395 -11.928 4.215 1.00 91.69 100 LEU A CA 1
ATOM 776 C C . LEU A 1 100 ? -5.379 -12.692 2.882 1.00 91.69 100 LEU A C 1
ATOM 778 O O . LEU A 1 100 ? -4.859 -13.807 2.821 1.00 91.69 100 LEU A O 1
ATOM 782 N N . SER A 1 101 ? -5.900 -12.099 1.806 1.00 91.38 101 SER A N 1
ATOM 783 C CA . SER A 1 101 ? -5.860 -12.694 0.464 1.00 91.38 101 SER A CA 1
ATOM 784 C C . SER A 1 101 ? -4.418 -12.880 -0.014 1.00 91.38 101 SER A C 1
ATOM 786 O O . SER A 1 101 ? -4.059 -13.958 -0.496 1.00 91.38 101 SER A O 1
ATOM 788 N N . HIS A 1 102 ? -3.555 -11.885 0.220 1.00 90.50 102 HIS A N 1
ATOM 789 C CA . HIS A 1 102 ? -2.126 -11.985 -0.072 1.00 90.50 102 HIS A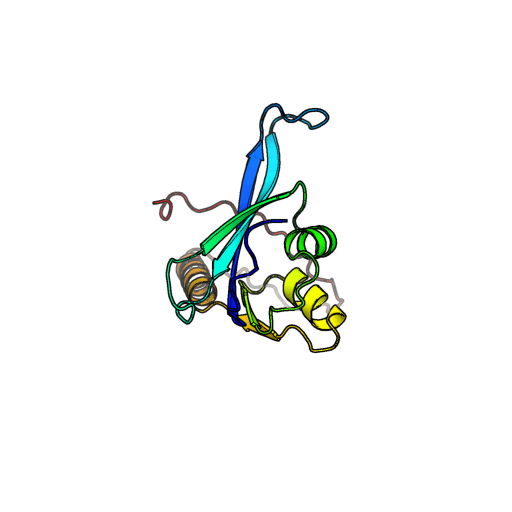 CA 1
ATOM 790 C C . HIS A 1 102 ? -1.422 -13.033 0.789 1.00 90.50 102 HIS A C 1
ATOM 792 O O . HIS A 1 102 ? -0.666 -13.853 0.255 1.00 90.50 102 HIS A O 1
ATOM 798 N N . ALA A 1 103 ? -1.726 -13.082 2.087 1.00 90.69 103 ALA A N 1
ATOM 799 C CA . ALA A 1 103 ? -1.184 -14.102 2.982 1.00 90.69 103 ALA A CA 1
ATOM 800 C C . ALA A 1 103 ? -1.573 -15.527 2.539 1.00 90.69 103 ALA A C 1
ATOM 802 O O . ALA A 1 103 ? -0.713 -16.406 2.452 1.00 90.69 103 ALA A O 1
ATOM 803 N N . ARG A 1 104 ? -2.845 -15.754 2.179 1.00 91.81 104 ARG A N 1
ATOM 804 C CA . ARG A 1 104 ? -3.341 -17.051 1.683 1.00 91.81 104 ARG A CA 1
ATOM 805 C C . ARG A 1 104 ? -2.679 -17.458 0.370 1.00 91.81 104 ARG A C 1
ATOM 807 O O . ARG A 1 104 ? -2.206 -18.589 0.259 1.00 91.81 104 ARG A O 1
ATOM 814 N N . ARG A 1 105 ? -2.585 -16.539 -0.600 1.00 89.38 105 ARG A N 1
ATOM 815 C CA . ARG A 1 105 ? -1.881 -16.781 -1.872 1.00 89.38 105 ARG A CA 1
ATOM 816 C C . ARG A 1 105 ? -0.441 -17.212 -1.611 1.00 89.38 105 ARG A C 1
ATOM 818 O O . ARG A 1 105 ? 0.018 -18.217 -2.155 1.00 89.38 105 ARG A O 1
ATOM 825 N N . ARG A 1 106 ? 0.266 -16.488 -0.738 1.00 87.62 106 ARG A N 1
ATOM 826 C CA . ARG A 1 106 ? 1.661 -16.794 -0.406 1.00 87.62 106 ARG A CA 1
ATOM 827 C C . ARG A 1 106 ? 1.803 -18.144 0.291 1.00 87.62 106 ARG A C 1
ATOM 829 O O . ARG A 1 106 ? 2.724 -18.887 -0.045 1.00 87.62 106 ARG A O 1
ATOM 836 N N . TRP A 1 107 ? 0.889 -18.475 1.201 1.00 89.38 107 TRP A N 1
ATOM 837 C CA . TRP A 1 107 ? 0.857 -19.770 1.879 1.00 89.38 107 TRP A CA 1
ATOM 838 C C . TRP A 1 107 ? 0.739 -20.930 0.888 1.00 89.38 107 TRP A C 1
ATOM 840 O O . TRP A 1 107 ? 1.557 -21.848 0.929 1.00 89.38 107 TRP A O 1
ATOM 850 N N . VAL A 1 108 ? -0.218 -20.866 -0.0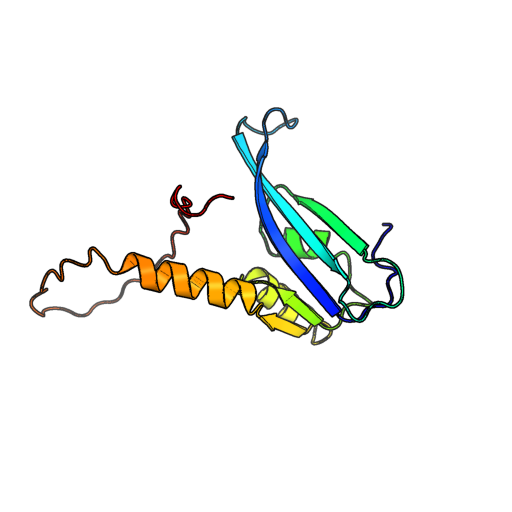44 1.00 92.12 108 VAL A N 1
ATOM 851 C CA . VAL A 1 108 ? -0.423 -21.914 -1.060 1.00 92.12 108 VAL A CA 1
ATOM 852 C C . VAL A 1 108 ? 0.816 -22.081 -1.945 1.00 92.12 108 VAL A C 1
ATOM 854 O O . VAL A 1 108 ? 1.256 -23.206 -2.174 1.00 92.12 108 VAL A O 1
ATOM 857 N N . LEU A 1 109 ? 1.440 -20.980 -2.378 1.00 87.25 109 LEU A N 1
ATOM 858 C CA . LEU A 1 109 ? 2.681 -21.021 -3.164 1.00 87.25 109 LEU A CA 1
ATOM 859 C C . LEU A 1 109 ? 3.845 -21.675 -2.394 1.00 87.25 109 LEU A C 1
ATOM 861 O O . LEU A 1 109 ? 4.616 -22.459 -2.955 1.00 87.25 109 LEU A O 1
ATOM 865 N N . CYS A 1 110 ? 3.977 -21.385 -1.099 1.00 87.38 110 CYS A N 1
ATOM 866 C CA . CYS A 1 110 ? 4.979 -22.016 -0.237 1.00 87.38 110 CYS A CA 1
ATOM 867 C C . CYS A 1 110 ? 4.677 -23.504 0.011 1.00 87.38 110 CYS A C 1
ATOM 869 O O . CYS A 1 110 ? 5.593 -24.321 0.001 1.00 87.38 110 CYS A O 1
ATOM 871 N N . ALA A 1 111 ? 3.407 -23.874 0.195 1.00 82.50 111 ALA A N 1
ATOM 872 C CA . ALA A 1 111 ? 3.000 -25.262 0.401 1.00 82.50 111 ALA A CA 1
ATOM 873 C C . ALA A 1 111 ? 3.189 -26.119 -0.865 1.00 82.50 111 ALA A C 1
ATOM 875 O O . ALA A 1 111 ? 3.640 -27.259 -0.776 1.00 82.50 111 ALA A O 1
ATOM 876 N N . GLY A 1 112 ? 2.911 -25.562 -2.049 1.00 73.00 112 GLY A N 1
ATOM 877 C CA . GLY A 1 112 ? 3.066 -26.249 -3.335 1.00 73.00 112 GLY A CA 1
ATOM 878 C C . GLY A 1 112 ? 4.511 -26.358 -3.841 1.00 73.00 112 GLY A C 1
ATOM 879 O O . GLY A 1 112 ? 4.799 -27.202 -4.683 1.00 73.00 112 GLY A O 1
ATOM 880 N N . SER A 1 113 ? 5.442 -25.552 -3.319 1.00 60.22 113 SER A N 1
ATOM 881 C CA . SER A 1 113 ? 6.870 -25.587 -3.696 1.00 60.22 113 SER A CA 1
ATOM 882 C C . SER A 1 113 ? 7.692 -26.632 -2.925 1.00 60.22 113 SER A C 1
ATOM 884 O O . SER A 1 113 ? 8.905 -26.740 -3.110 1.00 60.22 113 SER A O 1
ATOM 886 N N . ASN A 1 114 ? 7.047 -27.452 -2.089 1.00 52.81 114 ASN A N 1
ATOM 887 C CA . ASN A 1 114 ? 7.708 -28.475 -1.277 1.00 52.81 114 ASN A CA 1
ATOM 888 C C . ASN A 1 114 ? 8.065 -29.774 -2.036 1.00 52.81 114 ASN A C 1
ATOM 890 O O . ASN A 1 114 ? 8.553 -30.720 -1.423 1.00 52.81 114 ASN A O 1
ATOM 894 N N . SER A 1 115 ? 7.881 -29.844 -3.359 1.00 48.84 115 SER A N 1
ATOM 895 C CA . SER A 1 115 ? 8.101 -31.071 -4.143 1.00 48.84 115 SER A CA 1
ATOM 896 C C . SER A 1 115 ? 9.557 -31.352 -4.552 1.00 48.84 115 SER A C 1
ATOM 898 O O . SER A 1 115 ? 9.797 -32.324 -5.264 1.00 48.84 115 SER A O 1
ATOM 900 N N . SER A 1 116 ? 10.553 -30.554 -4.143 1.00 47.75 116 SER A N 1
ATOM 901 C CA . SER A 1 116 ? 11.947 -30.810 -4.557 1.00 47.75 116 SER A CA 1
ATOM 902 C C . SER A 1 116 ? 13.041 -30.286 -3.621 1.00 47.75 116 SER A C 1
ATOM 904 O O . SER A 1 116 ? 14.108 -29.877 -4.084 1.00 47.75 116 SER A O 1
ATOM 906 N N . ARG A 1 117 ? 12.852 -30.322 -2.297 1.00 47.00 117 ARG A N 1
ATOM 907 C CA . ARG A 1 117 ? 13.996 -30.160 -1.382 1.00 47.00 117 ARG A CA 1
ATOM 908 C C . ARG A 1 117 ? 14.705 -31.504 -1.216 1.00 47.00 117 ARG A C 1
ATOM 910 O O . ARG A 1 117 ? 14.460 -32.228 -0.257 1.00 47.00 117 ARG A O 1
ATOM 917 N N . ARG A 1 118 ? 15.619 -31.838 -2.140 1.00 41.12 118 ARG A N 1
ATOM 918 C CA . ARG A 1 118 ? 16.715 -32.768 -1.817 1.00 41.12 118 ARG A CA 1
ATOM 919 C C . ARG A 1 118 ? 17.501 -32.117 -0.682 1.00 41.12 118 ARG A C 1
ATOM 921 O O . ARG A 1 118 ? 18.234 -31.157 -0.900 1.00 41.12 118 ARG A O 1
ATOM 928 N N . VAL A 1 119 ? 17.286 -32.606 0.534 1.00 44.97 119 VAL A N 1
ATOM 929 C CA . VAL A 1 119 ? 18.064 -32.236 1.714 1.00 44.97 119 VAL A CA 1
ATOM 930 C C . VAL A 1 119 ? 19.495 -32.701 1.462 1.00 44.97 119 VAL A C 1
ATOM 932 O O . VAL A 1 119 ? 19.821 -33.870 1.658 1.00 44.97 119 VAL A O 1
ATOM 935 N N . HIS A 1 120 ? 20.356 -31.805 0.982 1.00 37.91 120 HIS A N 1
ATOM 936 C CA . HIS A 1 120 ? 21.785 -32.066 1.015 1.00 37.91 120 HIS A CA 1
ATOM 937 C C . HIS A 1 120 ? 22.217 -31.895 2.471 1.00 37.91 120 HIS A C 1
ATOM 939 O O . HIS A 1 120 ? 22.324 -30.779 2.975 1.00 37.91 120 HIS A O 1
ATOM 945 N N . ARG A 1 121 ? 22.379 -33.027 3.160 1.00 35.50 121 ARG A N 1
ATOM 946 C CA . ARG A 1 121 ? 22.928 -33.115 4.515 1.00 35.50 121 ARG A CA 1
ATOM 947 C C . ARG A 1 121 ? 24.302 -32.432 4.498 1.00 35.50 121 ARG A C 1
ATOM 949 O O . ARG A 1 121 ? 25.235 -32.980 3.918 1.00 35.50 121 ARG A O 1
ATOM 956 N N . ARG A 1 122 ? 24.405 -31.214 5.037 1.00 34.00 122 ARG A N 1
ATOM 957 C CA . ARG A 1 122 ? 25.697 -30.584 5.332 1.00 34.00 122 ARG A CA 1
ATOM 958 C C . ARG A 1 122 ? 26.166 -31.140 6.669 1.00 34.00 122 ARG A C 1
ATOM 960 O O . ARG A 1 122 ? 25.423 -31.080 7.642 1.00 34.00 122 ARG A O 1
ATOM 967 N N . THR A 1 123 ? 27.351 -31.731 6.672 1.00 32.66 123 THR A N 1
ATOM 968 C CA . THR A 1 123 ? 28.134 -31.990 7.878 1.00 32.66 123 THR A CA 1
ATOM 969 C C . THR A 1 123 ? 28.520 -30.654 8.506 1.00 32.66 123 THR A C 1
ATOM 971 O O . THR A 1 123 ? 28.905 -29.725 7.791 1.00 32.66 123 THR A O 1
ATOM 974 N N . ASP A 1 124 ? 28.342 -30.567 9.819 1.00 35.97 124 ASP A N 1
ATOM 975 C CA . ASP A 1 124 ? 28.644 -29.408 10.651 1.00 35.97 124 ASP A CA 1
ATOM 976 C C . ASP A 1 124 ? 30.136 -29.074 10.606 1.00 35.97 124 ASP A C 1
ATOM 978 O O . ASP A 1 124 ? 30.948 -29.944 10.888 1.00 35.97 124 ASP A O 1
ATOM 982 N N . GLU A 1 125 ? 30.480 -27.825 10.279 1.00 31.95 125 GLU A N 1
ATOM 983 C CA . GLU A 1 125 ? 31.674 -27.126 10.773 1.00 31.95 125 GLU A CA 1
ATOM 984 C C . GLU A 1 125 ? 31.622 -25.639 10.359 1.00 31.95 125 GLU A C 1
ATOM 986 O O . GLU A 1 125 ? 31.508 -25.304 9.180 1.00 31.95 125 GLU A O 1
ATOM 991 N N . GLY A 1 126 ? 31.707 -24.737 11.346 1.00 28.81 126 GLY A N 1
ATOM 992 C CA . GLY A 1 126 ? 32.098 -23.334 11.149 1.00 28.81 126 GLY A CA 1
ATOM 993 C C . GLY A 1 126 ? 30.973 -22.311 10.957 1.00 28.81 126 GLY A C 1
ATOM 994 O O . GLY A 1 126 ? 30.686 -21.873 9.846 1.00 28.81 126 GLY A O 1
ATOM 995 N N . ALA A 1 127 ? 30.394 -21.838 12.063 1.00 39.91 127 ALA A N 1
ATOM 996 C CA . ALA A 1 127 ? 29.546 -20.651 12.094 1.00 39.91 127 ALA A CA 1
ATOM 997 C C . ALA A 1 127 ? 30.365 -19.370 11.839 1.00 39.91 127 ALA A C 1
ATOM 999 O O . ALA A 1 127 ? 31.176 -18.993 12.676 1.00 39.91 127 ALA A O 1
ATOM 1000 N N . THR A 1 128 ? 30.109 -18.668 10.730 1.00 28.81 128 THR A N 1
ATOM 1001 C CA . THR A 1 128 ? 30.324 -17.212 10.596 1.00 28.81 128 THR A CA 1
ATOM 1002 C C . THR A 1 128 ? 29.301 -16.635 9.610 1.00 28.81 128 THR A C 1
ATOM 1004 O O . THR A 1 128 ? 28.955 -17.263 8.610 1.00 28.81 128 THR A O 1
ATOM 1007 N N . GLY A 1 129 ? 28.726 -15.486 9.972 1.00 36.16 129 GLY A N 1
ATOM 1008 C CA . GLY A 1 129 ? 27.485 -14.954 9.411 1.00 36.16 129 GLY A CA 1
ATOM 1009 C C . GLY A 1 129 ? 27.538 -14.534 7.941 1.00 36.16 129 GLY A C 1
ATOM 1010 O O . GLY A 1 129 ? 28.584 -14.183 7.396 1.00 36.16 129 GLY A O 1
ATOM 1011 N N . ARG A 1 130 ? 26.359 -14.518 7.310 1.00 29.73 130 ARG A N 1
ATOM 1012 C CA . ARG A 1 130 ? 26.135 -13.798 6.056 1.00 29.73 130 ARG A CA 1
ATOM 1013 C C . ARG A 1 130 ? 24.676 -13.365 5.951 1.00 29.73 130 ARG A C 1
ATOM 1015 O O . ARG A 1 130 ? 23.771 -14.193 6.019 1.00 29.73 130 ARG A O 1
ATOM 1022 N N . GLU A 1 131 ? 24.487 -12.059 5.814 1.00 28.67 131 GLU A N 1
ATOM 1023 C CA . GLU A 1 131 ? 23.212 -11.386 5.585 1.00 28.67 131 GLU A CA 1
ATOM 1024 C C . GLU A 1 131 ? 22.493 -11.996 4.373 1.00 28.67 131 GLU A C 1
ATOM 1026 O O . GLU A 1 131 ? 23.047 -12.101 3.275 1.00 28.67 131 GLU A O 1
ATOM 1031 N N . GLY A 1 132 ? 21.256 -12.447 4.585 1.00 27.45 132 GLY A N 1
ATOM 1032 C CA . GLY A 1 132 ? 20.413 -12.999 3.533 1.00 27.45 132 GLY A CA 1
ATOM 1033 C C . GLY A 1 132 ? 19.828 -11.879 2.680 1.00 27.45 132 GLY A C 1
ATOM 1034 O O . GLY A 1 132 ? 18.901 -11.196 3.105 1.00 27.45 132 GLY A O 1
ATOM 1035 N N . SER A 1 133 ? 20.341 -11.705 1.464 1.00 26.77 133 SER A N 1
ATOM 1036 C CA . SER A 1 133 ? 19.711 -10.857 0.452 1.00 26.77 133 SER A CA 1
ATOM 1037 C C . SER A 1 133 ? 18.516 -11.590 -0.166 1.00 26.77 133 SER A C 1
ATOM 1039 O O . SER A 1 133 ? 18.649 -12.636 -0.804 1.00 26.77 133 SER A O 1
ATOM 1041 N N . TYR A 1 134 ? 17.318 -11.045 0.047 1.00 28.02 134 TYR A N 1
ATOM 1042 C CA . TYR A 1 134 ? 16.085 -11.527 -0.567 1.00 28.02 134 TYR A CA 1
ATOM 1043 C C . TYR A 1 134 ? 16.051 -11.079 -2.033 1.00 28.02 134 TYR A C 1
ATOM 1045 O O . TYR A 1 134 ? 15.798 -9.913 -2.329 1.00 28.02 134 TYR A O 1
ATOM 1053 N N . SER A 1 135 ? 16.338 -11.990 -2.965 1.00 29.56 135 SER A N 1
ATOM 1054 C CA . SER A 1 135 ? 16.168 -11.732 -4.399 1.00 29.56 135 SER A CA 1
ATOM 1055 C C . SER A 1 135 ? 14.788 -12.212 -4.849 1.00 29.56 135 SER A C 1
ATOM 1057 O O . SER A 1 135 ? 14.561 -13.385 -5.140 1.00 29.56 135 SER A O 1
ATOM 1059 N N . ASP A 1 136 ? 13.855 -11.262 -4.898 1.00 39.75 136 ASP A N 1
ATOM 1060 C CA . ASP A 1 136 ? 12.515 -11.410 -5.465 1.00 39.75 136 ASP A CA 1
ATOM 1061 C C . ASP A 1 136 ? 12.596 -11.520 -6.999 1.00 39.75 136 ASP A C 1
ATOM 1063 O O . ASP A 1 136 ? 12.375 -10.570 -7.751 1.00 39.75 136 ASP A O 1
ATOM 1067 N N . SER A 1 137 ? 12.986 -12.700 -7.480 1.00 33.56 137 SER A N 1
ATOM 1068 C CA . SER A 1 137 ? 12.817 -13.097 -8.880 1.00 33.56 137 SER A CA 1
ATOM 1069 C C . SER A 1 137 ? 11.511 -13.879 -9.029 1.00 33.56 137 SER A C 1
ATOM 1071 O O . SER A 1 137 ? 11.491 -15.039 -9.436 1.00 33.56 137 SER A O 1
ATOM 1073 N N . GLY A 1 138 ? 10.397 -13.234 -8.666 1.00 37.09 138 GLY A N 1
ATOM 1074 C CA . GLY A 1 138 ? 9.045 -13.734 -8.895 1.00 37.09 138 GLY A CA 1
ATOM 1075 C C . GLY A 1 138 ? 8.771 -13.945 -10.384 1.00 37.09 138 GLY A C 1
ATOM 1076 O O . GLY A 1 138 ? 8.315 -13.042 -11.082 1.00 37.09 138 GLY A O 1
ATOM 1077 N N . SER A 1 139 ? 9.058 -15.149 -10.873 1.00 37.34 139 SER A N 1
ATOM 1078 C CA . SER A 1 139 ? 8.484 -15.679 -12.108 1.00 37.34 139 SER A CA 1
ATOM 1079 C C . SER A 1 139 ? 7.283 -16.524 -11.703 1.00 37.34 139 SER A C 1
ATOM 1081 O O . SER A 1 139 ? 7.426 -17.492 -10.956 1.00 37.34 139 SER A O 1
ATOM 1083 N N . PHE A 1 140 ? 6.093 -16.109 -12.133 1.00 36.81 140 PHE A N 1
ATOM 1084 C CA . PHE A 1 140 ? 4.843 -16.802 -11.843 1.00 36.81 140 PHE A CA 1
ATOM 1085 C C . PHE A 1 140 ? 4.886 -18.199 -12.488 1.00 36.81 140 PHE A C 1
ATOM 1087 O O . PHE A 1 140 ? 5.152 -18.288 -13.688 1.00 36.81 140 PHE A O 1
ATOM 1094 N N . PRO A 1 141 ? 4.663 -19.299 -11.748 1.00 35.09 141 PRO A N 1
ATOM 1095 C CA . PRO A 1 141 ? 4.485 -20.595 -12.381 1.00 35.09 141 PRO A CA 1
ATOM 1096 C C . PRO A 1 141 ? 3.210 -20.558 -13.231 1.00 35.09 141 PRO A C 1
ATOM 1098 O O . PRO A 1 141 ? 2.122 -20.290 -12.726 1.00 35.09 141 PRO A O 1
ATOM 1101 N N . GLU A 1 142 ? 3.365 -20.864 -14.518 1.00 36.47 142 GLU A N 1
ATOM 1102 C CA . GLU A 1 142 ? 2.355 -20.811 -15.592 1.00 36.47 142 GLU A CA 1
ATOM 1103 C C . GLU A 1 142 ? 1.045 -21.558 -15.270 1.00 36.47 142 GLU A C 1
ATOM 1105 O O . GLU A 1 142 ? -0.003 -21.273 -15.831 1.00 36.47 142 GLU A O 1
ATOM 1110 N N . ARG A 1 143 ? 1.070 -22.463 -14.285 1.00 32.62 143 ARG A N 1
ATOM 1111 C CA . ARG A 1 143 ? -0.091 -23.230 -13.807 1.00 32.62 143 ARG A CA 1
ATOM 1112 C C . ARG A 1 143 ? -1.102 -22.457 -12.951 1.00 32.62 143 ARG A C 1
ATOM 1114 O O . ARG A 1 143 ? -2.103 -23.050 -12.566 1.00 32.62 143 ARG A O 1
ATOM 1121 N N . TYR A 1 144 ? -0.840 -21.193 -12.621 1.00 36.03 144 TYR A N 1
ATOM 1122 C CA . TYR A 1 144 ? -1.734 -20.373 -11.791 1.00 36.03 144 TYR A CA 1
ATOM 1123 C C . TYR A 1 144 ? -2.090 -19.012 -12.411 1.00 36.03 144 TYR A C 1
ATOM 1125 O O . TYR A 1 144 ? -2.634 -18.159 -11.711 1.00 36.03 144 TYR A O 1
ATOM 1133 N N . ALA A 1 145 ? -1.780 -18.782 -13.691 1.00 27.02 145 ALA A N 1
ATOM 1134 C CA . ALA A 1 145 ? -2.290 -17.609 -14.401 1.00 27.02 145 ALA A CA 1
ATOM 1135 C C . ALA A 1 145 ? -3.787 -17.810 -14.740 1.00 27.02 145 ALA A C 1
ATOM 1137 O O . ALA A 1 145 ? -4.161 -18.946 -15.041 1.00 27.02 145 ALA A O 1
ATOM 1138 N N . PRO A 1 146 ? -4.632 -16.766 -14.624 1.00 36.50 146 PRO A N 1
ATOM 1139 C CA . PRO A 1 146 ? -6.057 -16.836 -14.959 1.00 36.50 146 PRO A CA 1
ATOM 1140 C C . PRO A 1 146 ? -6.309 -17.134 -16.441 1.00 36.50 146 PRO A C 1
ATOM 1142 O O . PRO A 1 146 ? -5.454 -16.760 -17.277 1.00 36.50 146 PRO A O 1
#

Secondary structure (DSSP, 8-state):
--S--S--SEEEEEEEEEEESS-TTS-TTEEEEEEEEEE-TT-SSS--EEEEEES--SHHHHHHHH---SS--EEEE-S-HHHHHHHHHTTTS-EEEE-HHHHHHHHHHHHHGGGG-----PPP--------------PPPGGG--

Radius of gyration: 19.33 Å; chains: 1; bounding box: 54×49×40 Å

pLDDT: mean 70.87, std 21.68, range [26.77, 92.31]

Foldseek 3Di:
DPFPVQLAQEKEKEKDWDFDADDPPDDHRQIKMWIWIWGDPPGPDDIDIDIDIGNDPALVVVCVVCPPCPRHAEYEYAPDCSLVVVCVVVVNSYDYDYDVVNVVVVVVVVVVPPPDPPPPDDDDDDDDDDDDDDDPPDDDDPVPDD

Organism: NCBI:txid2606632

Sequence (146 aa):
MLCLEADCPYQNADETFLRVVGEEGSRPGRKYYVWVFSAGELL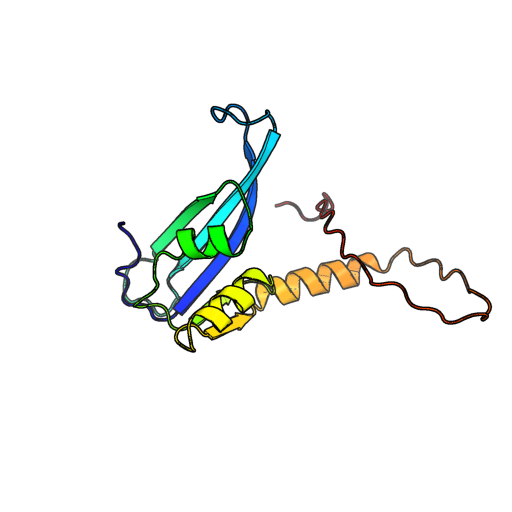EGHPVIVCRYGPSRSAENLREQLGILDYLRTITCDAYAAYDTVAKESDGKISVSNCLSHARRRWVLCAGSNSSRRVHRRTDEGATGREGSYSDSGSFPERYAP

InterPro domains:
  IPR004291 Transposase IS66, central domain [PF03050] (10-115)
  IPR052344 Transposase-related protein [PTHR33678] (13-107)